Protein AF-A0A2D0HBP4-F1 (afdb_monomer_lite)

Radius of gyration: 23.55 Å; chains: 1; bounding box: 49×48×47 Å

Structure (mmCIF, N/CA/C/O backbone):
data_AF-A0A2D0HBP4-F1
#
_entry.id   AF-A0A2D0HBP4-F1
#
loop_
_atom_site.group_PDB
_atom_site.id
_atom_site.type_symbol
_atom_site.label_atom_id
_atom_site.label_alt_id
_atom_site.label_comp_id
_atom_site.label_asym_id
_atom_site.label_entity_id
_atom_site.label_seq_id
_atom_site.pdbx_PDB_ins_code
_atom_site.Cartn_x
_atom_site.Cartn_y
_atom_site.Cartn_z
_atom_site.occupancy
_atom_site.B_iso_or_equiv
_atom_site.auth_seq_id
_atom_site.auth_comp_id
_atom_site.auth_asym_id
_atom_site.auth_atom_id
_atom_site.pdbx_PDB_model_num
ATOM 1 N N . MET A 1 1 ? -8.226 24.060 -4.330 1.00 56.97 1 MET A N 1
ATOM 2 C CA . MET A 1 1 ? -8.291 22.911 -3.400 1.00 56.97 1 MET A CA 1
ATOM 3 C C . MET A 1 1 ? -9.753 22.641 -3.117 1.00 56.97 1 MET A C 1
ATOM 5 O O . MET A 1 1 ? -10.477 23.594 -2.860 1.00 56.97 1 MET A O 1
ATOM 9 N N . GLN A 1 2 ? -10.191 21.392 -3.240 1.00 74.88 2 GLN A N 1
ATOM 10 C CA . GLN A 1 2 ? -11.568 20.987 -2.957 1.00 74.88 2 GLN A CA 1
ATOM 11 C C . GLN A 1 2 ? -11.560 20.257 -1.611 1.00 74.88 2 GLN A C 1
ATOM 13 O O . GLN A 1 2 ? -10.737 19.365 -1.419 1.00 74.88 2 GLN A O 1
ATOM 18 N N . SER A 1 3 ? -12.401 20.670 -0.662 1.00 72.56 3 SER A N 1
ATOM 19 C CA . SER A 1 3 ? -12.502 20.019 0.645 1.00 72.56 3 SER A CA 1
ATOM 20 C C . SER A 1 3 ? -13.580 18.940 0.608 1.00 72.56 3 SER A C 1
ATOM 22 O O . SER A 1 3 ? -14.696 19.170 0.147 1.00 72.56 3 SER A O 1
ATOM 24 N N . PHE A 1 4 ? -13.241 17.753 1.103 1.00 74.50 4 PHE A N 1
ATOM 25 C CA . PHE A 1 4 ? -14.166 16.636 1.247 1.00 74.50 4 PHE A CA 1
ATOM 26 C C . PHE A 1 4 ? -14.117 16.173 2.704 1.00 74.50 4 PHE A C 1
ATOM 28 O O . PHE A 1 4 ? -13.047 15.834 3.207 1.00 74.50 4 PHE A O 1
ATOM 35 N N . ASN A 1 5 ? -15.249 16.237 3.409 1.00 79.25 5 ASN A N 1
ATOM 36 C CA . ASN A 1 5 ? -15.350 15.788 4.796 1.00 79.25 5 ASN A CA 1
ATOM 37 C C . ASN A 1 5 ? -15.906 14.362 4.801 1.00 79.25 5 ASN A C 1
ATOM 39 O O . ASN A 1 5 ? -16.987 14.125 4.265 1.00 79.25 5 ASN A O 1
ATOM 43 N N . ILE A 1 6 ? -15.152 13.426 5.374 1.00 78.94 6 ILE A N 1
ATOM 44 C CA . ILE A 1 6 ? -15.568 12.031 5.507 1.00 78.94 6 ILE A CA 1
ATOM 45 C C . ILE A 1 6 ? -15.674 11.656 6.973 1.00 78.94 6 ILE A C 1
ATOM 47 O O . ILE A 1 6 ? -14.773 11.923 7.767 1.00 78.94 6 ILE A O 1
ATOM 51 N N . THR A 1 7 ? -16.762 10.981 7.320 1.00 85.06 7 THR A N 1
ATOM 52 C CA . THR A 1 7 ? -16.866 10.265 8.588 1.00 85.06 7 THR A CA 1
ATOM 53 C C . THR A 1 7 ? -16.287 8.871 8.387 1.00 85.06 7 THR A C 1
ATOM 55 O O . THR A 1 7 ? -16.776 8.103 7.559 1.00 85.06 7 THR A O 1
ATOM 58 N N . LEU A 1 8 ? -15.217 8.556 9.115 1.00 83.38 8 LEU A N 1
ATOM 59 C CA . LEU A 1 8 ? -14.601 7.234 9.078 1.00 83.38 8 LEU A CA 1
ATOM 60 C C . LEU A 1 8 ? -15.297 6.306 10.085 1.00 83.38 8 LEU A C 1
ATOM 62 O O . LEU A 1 8 ? -15.570 6.741 11.202 1.00 83.38 8 LEU A O 1
ATOM 66 N N . PRO A 1 9 ? -15.542 5.031 9.737 1.00 90.75 9 PRO A N 1
ATOM 67 C CA . PRO A 1 9 ? -15.949 4.022 10.708 1.00 90.75 9 PRO A CA 1
ATOM 68 C C . PRO A 1 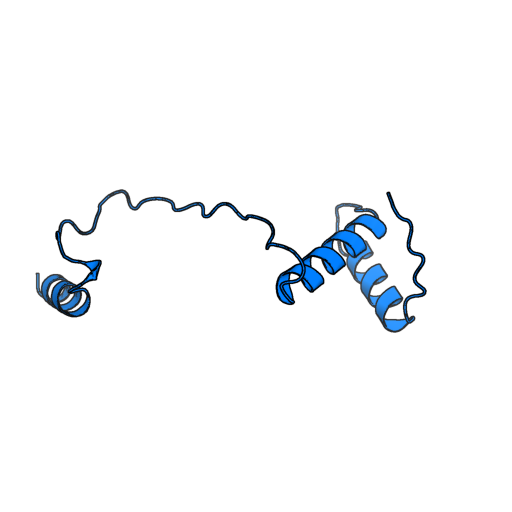9 ? -14.927 3.892 11.843 1.00 90.75 9 PRO A C 1
ATOM 70 O O . PRO A 1 9 ? -13.718 3.920 11.592 1.00 90.75 9 PRO A O 1
ATOM 73 N N . ASP A 1 10 ? -15.404 3.649 13.065 1.00 87.25 10 ASP A N 1
ATOM 74 C CA . ASP A 1 10 ? -14.562 3.591 14.271 1.00 87.25 10 ASP A CA 1
ATOM 75 C C . ASP A 1 10 ? -13.400 2.600 14.146 1.00 87.25 10 ASP A C 1
ATOM 77 O O . ASP A 1 10 ? -12.285 2.879 14.580 1.00 87.25 10 ASP A O 1
ATOM 81 N N . ALA A 1 11 ? -13.623 1.455 13.494 1.00 88.88 11 ALA A N 1
ATOM 82 C CA . ALA A 1 11 ? -12.578 0.460 13.259 1.00 88.88 11 ALA A CA 1
ATOM 83 C C . ALA A 1 11 ? -11.399 1.028 12.446 1.00 88.88 11 ALA A C 1
ATOM 85 O O . ALA A 1 11 ? -10.238 0.793 12.781 1.00 88.88 11 ALA A O 1
ATOM 86 N N . ILE A 1 12 ? -11.696 1.813 11.405 1.00 87.00 12 ILE A N 1
ATOM 87 C CA . ILE A 1 12 ? -10.686 2.432 10.539 1.00 87.00 12 ILE A CA 1
ATOM 88 C C . ILE A 1 12 ? -10.007 3.588 11.275 1.00 87.00 12 ILE A C 1
ATOM 90 O O . ILE A 1 12 ? -8.783 3.707 11.225 1.00 87.00 12 ILE A O 1
ATOM 94 N N . ALA A 1 13 ? -10.774 4.400 12.008 1.00 86.50 13 ALA A N 1
ATOM 95 C CA . ALA A 1 13 ? -10.233 5.495 12.810 1.00 86.50 13 ALA A CA 1
ATOM 96 C C . ALA A 1 13 ? -9.259 4.987 13.888 1.00 86.50 13 ALA A C 1
ATOM 98 O O . ALA A 1 13 ? -8.170 5.536 14.057 1.00 86.50 13 ALA A O 1
ATOM 99 N N . ASN A 1 14 ? -9.607 3.898 14.574 1.00 88.75 14 ASN A N 1
ATOM 100 C CA . ASN A 1 14 ? -8.754 3.283 15.589 1.00 88.75 14 ASN A CA 1
ATOM 101 C C . ASN A 1 14 ? -7.463 2.713 14.990 1.00 88.75 14 ASN A C 1
ATOM 103 O O . ASN A 1 14 ? -6.386 2.951 15.537 1.00 88.75 14 ASN A O 1
ATOM 107 N N . ALA A 1 15 ? -7.551 2.019 13.852 1.00 88.50 15 ALA A N 1
ATOM 108 C CA . ALA A 1 15 ? -6.376 1.499 13.155 1.00 88.50 15 ALA A CA 1
ATOM 109 C C . ALA A 1 15 ? -5.451 2.626 12.659 1.00 88.50 15 ALA A C 1
ATOM 111 O O . ALA A 1 15 ? -4.235 2.547 12.833 1.00 88.50 15 ALA A O 1
ATOM 112 N N . LEU A 1 16 ? -6.019 3.706 12.111 1.00 86.56 16 LEU A N 1
ATOM 113 C CA . LEU A 1 16 ? -5.258 4.881 11.680 1.00 86.56 16 LEU A CA 1
ATOM 114 C C . LEU A 1 16 ? -4.555 5.558 12.865 1.00 86.56 16 LEU A C 1
ATOM 116 O O . LEU A 1 16 ? -3.379 5.899 12.774 1.00 86.56 16 LEU A O 1
ATOM 120 N N . ASN A 1 17 ? -5.246 5.703 13.997 1.00 86.56 17 ASN A N 1
ATOM 121 C CA . ASN A 1 17 ? -4.664 6.264 15.215 1.00 86.56 17 ASN A CA 1
ATOM 122 C C . ASN A 1 17 ? -3.530 5.394 15.773 1.00 86.56 17 ASN A C 1
ATOM 124 O O . ASN A 1 17 ? -2.527 5.933 16.237 1.00 86.56 17 ASN A O 1
ATOM 128 N N . ALA A 1 18 ? -3.668 4.066 15.728 1.00 88.38 18 ALA A N 1
ATOM 129 C CA . ALA A 1 18 ? -2.595 3.151 16.113 1.00 88.38 18 ALA A CA 1
ATOM 130 C C . ALA A 1 18 ? -1.375 3.306 15.190 1.00 88.38 18 ALA A C 1
ATOM 132 O O . ALA A 1 18 ? -0.260 3.463 15.676 1.00 88.38 18 ALA A O 1
ATOM 133 N N . TYR A 1 19 ? -1.601 3.370 13.876 1.00 85.94 19 TYR A N 1
ATOM 134 C CA . TYR A 1 19 ? -0.548 3.574 12.880 1.00 85.94 19 TYR A CA 1
ATOM 135 C C . TYR A 1 19 ? 0.197 4.908 13.048 1.00 85.94 19 TYR A C 1
ATOM 137 O O . TYR A 1 19 ? 1.417 4.958 12.916 1.00 85.94 19 TYR A O 1
ATOM 145 N N . ILE A 1 20 ? -0.517 5.993 13.366 1.00 85.81 20 ILE A N 1
ATOM 146 C CA . ILE A 1 20 ? 0.101 7.303 13.624 1.00 85.81 20 ILE A CA 1
ATOM 147 C C . ILE A 1 20 ? 0.969 7.260 14.887 1.00 85.81 20 ILE A C 1
ATOM 149 O O . ILE A 1 20 ? 2.057 7.826 14.888 1.00 85.81 20 ILE A O 1
ATOM 153 N N . LYS A 1 21 ? 0.503 6.590 15.950 1.00 85.12 21 LYS A N 1
ATOM 154 C CA . LYS A 1 21 ? 1.234 6.478 17.224 1.00 85.12 21 LYS A CA 1
ATOM 155 C C . LYS A 1 21 ? 2.503 5.632 17.129 1.00 85.12 21 LYS A C 1
ATOM 157 O O . LYS A 1 21 ? 3.426 5.872 17.894 1.00 85.12 21 LYS A O 1
ATOM 162 N N . ASP A 1 22 ? 2.530 4.657 16.226 1.00 86.31 22 ASP A N 1
ATOM 163 C CA . ASP A 1 22 ? 3.668 3.751 16.031 1.00 86.31 22 ASP A CA 1
ATOM 164 C C . ASP A 1 22 ? 4.838 4.415 15.274 1.00 86.31 22 ASP A C 1
ATOM 166 O O . ASP A 1 22 ? 5.969 3.936 15.300 1.00 86.31 22 ASP A O 1
ATOM 170 N N . ARG A 1 23 ? 4.598 5.552 14.606 1.00 78.75 23 ARG A N 1
ATOM 171 C CA . ARG A 1 23 ? 5.644 6.288 13.885 1.00 78.75 23 ARG A CA 1
ATOM 172 C C . ARG A 1 23 ? 6.380 7.269 14.796 1.00 78.75 23 ARG A C 1
ATOM 174 O O . ARG A 1 23 ? 5.776 8.156 15.386 1.00 78.75 23 ARG A O 1
ATOM 181 N N . GLU A 1 24 ? 7.711 7.200 14.787 1.00 66.88 24 GLU A N 1
ATOM 182 C CA . GLU A 1 24 ? 8.580 8.192 15.446 1.00 66.88 24 GLU A CA 1
ATOM 183 C C . GLU A 1 24 ? 8.445 9.601 14.840 1.00 66.88 24 GLU A C 1
ATOM 185 O O . GLU A 1 24 ? 8.651 10.605 15.520 1.00 66.88 24 GLU A O 1
ATOM 190 N N . VAL A 1 25 ? 8.078 9.693 13.556 1.00 73.00 25 VAL A N 1
ATOM 191 C CA . VAL A 1 25 ? 7.888 10.964 12.847 1.00 73.00 25 VAL A CA 1
ATOM 192 C C . VAL A 1 25 ? 6.404 11.308 12.790 1.00 73.00 25 VAL A C 1
ATOM 194 O O . VAL A 1 25 ? 5.620 10.629 12.124 1.00 73.00 25 VAL A O 1
ATOM 197 N N . SER A 1 26 ? 6.037 12.410 13.446 1.00 73.62 26 SER A N 1
ATOM 198 C CA . SER A 1 26 ? 4.678 12.950 13.423 1.00 73.62 26 SER A CA 1
ATOM 199 C C . SER A 1 26 ? 4.339 13.481 12.030 1.00 73.62 26 SER A C 1
ATOM 201 O O . SER A 1 26 ? 4.784 14.556 11.625 1.00 73.62 26 SER A O 1
ATOM 203 N N . ILE A 1 27 ? 3.563 12.703 11.277 1.00 77.31 27 ILE A N 1
ATOM 204 C CA . ILE A 1 27 ? 2.982 13.118 10.000 1.00 77.31 27 ILE A CA 1
ATOM 205 C C . ILE A 1 27 ? 1.496 13.415 10.241 1.00 77.31 27 ILE A C 1
ATOM 207 O O . ILE A 1 27 ? 0.816 12.601 10.871 1.00 77.31 27 ILE A O 1
ATOM 211 N N . PRO A 1 28 ? 0.957 14.542 9.739 1.00 81.38 28 PRO A N 1
ATOM 212 C CA . PRO A 1 28 ? -0.458 14.858 9.887 1.00 81.38 28 PRO A CA 1
ATOM 213 C C . PRO A 1 28 ? -1.359 13.763 9.302 1.00 81.38 28 PRO A C 1
ATOM 215 O O . PRO A 1 28 ? -1.127 13.287 8.190 1.00 81.38 28 PRO A O 1
ATOM 218 N N . ALA A 1 29 ? -2.438 13.420 10.010 1.00 80.12 29 ALA A N 1
ATOM 219 C CA . ALA A 1 29 ? -3.392 12.391 9.584 1.00 80.12 29 ALA A CA 1
ATOM 220 C C . ALA A 1 29 ? -3.969 12.650 8.178 1.00 80.12 29 ALA A C 1
ATOM 222 O O . ALA A 1 29 ? -4.150 11.711 7.406 1.00 80.12 29 ALA A O 1
ATOM 223 N N . ASN A 1 30 ? -4.182 13.922 7.819 1.00 82.75 30 ASN A N 1
ATOM 224 C CA . ASN A 1 30 ? -4.655 14.308 6.487 1.00 82.75 30 ASN A CA 1
ATOM 225 C C . ASN A 1 30 ? -3.687 13.876 5.382 1.00 82.75 30 ASN A C 1
ATOM 227 O O . ASN A 1 30 ? -4.125 13.329 4.380 1.00 82.75 30 ASN A O 1
ATOM 231 N N . VAL A 1 31 ? -2.378 14.046 5.587 1.00 84.19 31 VAL A N 1
ATOM 232 C CA . VAL A 1 31 ? -1.359 13.659 4.597 1.00 84.19 31 VAL A CA 1
ATOM 233 C C . VAL A 1 31 ? -1.344 12.141 4.411 1.00 84.19 31 VAL A C 1
ATOM 235 O O . VAL A 1 31 ? -1.203 11.648 3.297 1.00 84.19 31 VAL A O 1
ATOM 238 N N . ILE A 1 32 ? -1.534 11.380 5.492 1.00 86.12 32 ILE A N 1
ATOM 239 C CA . ILE A 1 32 ? -1.615 9.914 5.428 1.00 86.12 32 ILE A CA 1
ATOM 240 C C . ILE A 1 32 ? -2.861 9.480 4.647 1.00 86.12 32 ILE A C 1
ATOM 242 O O . ILE A 1 32 ? -2.769 8.595 3.799 1.00 86.12 32 ILE A O 1
ATOM 246 N N . ALA A 1 33 ? -4.006 10.115 4.905 1.00 85.81 33 ALA A N 1
ATOM 247 C CA . ALA A 1 33 ? -5.247 9.837 4.191 1.00 85.81 33 ALA A CA 1
ATOM 248 C C . ALA A 1 33 ? -5.149 10.200 2.699 1.00 85.81 33 ALA A C 1
ATOM 250 O O . ALA A 1 33 ? -5.599 9.426 1.857 1.00 85.81 33 ALA A O 1
ATOM 251 N N . GLU A 1 34 ? -4.521 11.331 2.369 1.00 86.56 34 GLU A N 1
ATOM 252 C CA . GLU A 1 34 ? -4.252 11.746 0.988 1.00 86.56 34 GLU A CA 1
ATOM 253 C C . GLU A 1 34 ? -3.377 10.721 0.257 1.00 86.56 34 GLU A C 1
ATOM 255 O O . GLU A 1 34 ? -3.751 10.268 -0.823 1.00 86.56 34 GLU A O 1
ATOM 260 N N . ILE A 1 35 ? -2.268 10.284 0.866 1.00 87.75 35 ILE A N 1
ATOM 261 C CA . ILE A 1 35 ? -1.382 9.262 0.282 1.00 87.75 35 ILE A CA 1
ATOM 262 C C . ILE A 1 35 ? -2.131 7.941 0.080 1.00 87.75 35 ILE A C 1
ATOM 264 O O . ILE A 1 35 ? -2.044 7.341 -0.989 1.00 87.75 35 ILE A O 1
ATOM 268 N N . ALA A 1 36 ? -2.890 7.494 1.083 1.00 87.62 36 ALA A N 1
ATOM 269 C CA . ALA A 1 36 ? -3.652 6.252 0.987 1.00 87.62 36 ALA A CA 1
ATOM 270 C C . ALA A 1 36 ? -4.706 6.307 -0.132 1.00 87.62 36 ALA A C 1
ATOM 272 O O . ALA A 1 36 ? -4.917 5.319 -0.839 1.00 87.62 36 ALA A O 1
ATOM 273 N N . LEU A 1 37 ? -5.354 7.462 -0.316 1.00 89.19 37 LEU A N 1
ATOM 274 C CA . LEU A 1 37 ? -6.330 7.665 -1.381 1.00 89.19 37 LEU A CA 1
ATOM 275 C C . LEU A 1 37 ? -5.664 7.724 -2.761 1.00 89.19 37 LEU A C 1
ATOM 277 O O . LEU A 1 37 ? -6.178 7.123 -3.706 1.00 89.19 37 LEU A O 1
ATOM 281 N N . GLU A 1 38 ? -4.518 8.399 -2.879 1.00 89.31 38 GLU A N 1
ATOM 282 C CA . GLU A 1 38 ? -3.714 8.396 -4.104 1.00 89.31 38 GLU A CA 1
ATOM 283 C C . GLU A 1 38 ? -3.315 6.973 -4.503 1.00 89.31 38 GLU A C 1
ATOM 285 O O . GLU A 1 38 ? -3.533 6.583 -5.652 1.00 89.31 38 GLU A O 1
ATOM 290 N N . ASP A 1 39 ? -2.793 6.181 -3.565 1.00 88.31 39 ASP A N 1
ATOM 291 C CA . ASP A 1 39 ? -2.380 4.798 -3.817 1.00 88.31 39 ASP A CA 1
ATOM 292 C C . ASP A 1 39 ? -3.571 3.925 -4.235 1.00 88.31 39 ASP A C 1
ATOM 294 O O . ASP A 1 39 ? -3.476 3.168 -5.207 1.00 8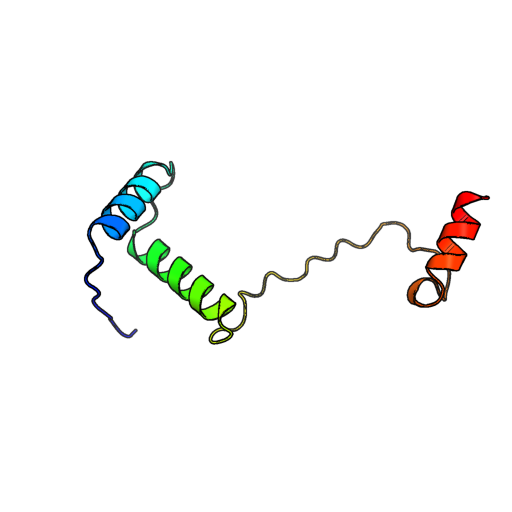8.31 39 ASP A O 1
ATOM 298 N N . PHE A 1 40 ? -4.719 4.068 -3.564 1.00 89.62 40 PHE A N 1
ATOM 299 C CA . PHE A 1 40 ? -5.946 3.357 -3.927 1.00 89.62 40 PHE A CA 1
ATOM 300 C C . PHE A 1 40 ? -6.405 3.690 -5.355 1.00 89.62 40 PHE A C 1
ATOM 302 O O . PHE A 1 40 ? -6.734 2.794 -6.139 1.00 89.62 40 PHE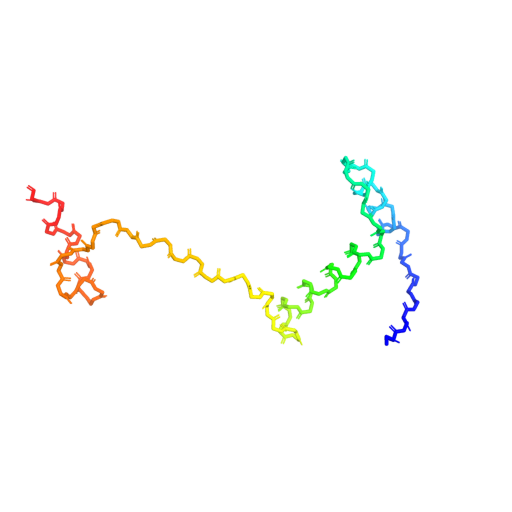 A O 1
ATOM 309 N N . LEU A 1 41 ? -6.409 4.974 -5.721 1.00 91.44 41 LEU A N 1
ATOM 310 C CA . LEU A 1 41 ? -6.811 5.424 -7.054 1.00 91.44 41 LEU A CA 1
ATOM 311 C C . LEU A 1 41 ? -5.791 5.027 -8.131 1.00 91.44 41 LEU A C 1
ATOM 313 O O . LEU A 1 41 ? -6.197 4.677 -9.242 1.00 91.44 41 LEU A O 1
ATOM 317 N N . CYS A 1 42 ? -4.495 5.009 -7.807 1.00 89.50 42 CYS A N 1
ATOM 318 C CA . CYS A 1 42 ? -3.442 4.500 -8.689 1.00 89.50 42 CYS A CA 1
ATOM 319 C C . CYS A 1 42 ? -3.631 3.007 -8.980 1.00 89.50 42 CYS A C 1
ATOM 321 O O . CYS A 1 42 ? -3.619 2.601 -10.141 1.00 89.50 42 CYS A O 1
ATOM 323 N N . GLN A 1 43 ? -3.867 2.186 -7.950 1.00 87.62 43 GLN A N 1
ATOM 324 C CA . GLN A 1 43 ? -4.101 0.741 -8.108 1.00 87.62 43 GLN A CA 1
ATOM 325 C C . GLN A 1 43 ? -5.320 0.432 -8.983 1.00 87.62 43 GLN A C 1
ATOM 327 O O . GLN A 1 43 ? -5.347 -0.570 -9.695 1.00 87.62 43 GLN A O 1
ATOM 332 N N . ARG A 1 44 ? -6.336 1.297 -8.941 1.00 89.56 44 ARG A N 1
ATOM 333 C CA . ARG A 1 44 ? -7.547 1.175 -9.760 1.00 89.56 44 ARG A CA 1
ATOM 334 C C . ARG A 1 44 ? -7.400 1.754 -11.171 1.00 89.56 44 ARG A C 1
ATOM 336 O O . ARG A 1 44 ? -8.312 1.583 -11.973 1.00 89.56 44 ARG A O 1
ATOM 343 N N . GLY A 1 45 ? -6.284 2.417 -11.474 1.00 88.88 45 GLY A N 1
ATOM 344 C CA . GLY A 1 45 ? -6.018 3.038 -12.774 1.00 88.88 45 GLY A CA 1
ATOM 345 C C . GLY A 1 45 ? -6.688 4.400 -12.985 1.00 88.88 45 GLY A C 1
ATOM 346 O O . GLY A 1 45 ? -6.667 4.912 -14.100 1.00 88.88 45 GLY A O 1
ATOM 347 N N . TYR A 1 46 ? -7.270 5.000 -11.939 1.00 90.31 46 TYR A N 1
ATOM 348 C CA . TYR A 1 46 ? -7.868 6.342 -12.001 1.00 90.31 46 TYR A CA 1
ATOM 349 C C . TYR A 1 46 ? -6.832 7.461 -11.861 1.00 90.31 46 TYR A C 1
ATOM 351 O O . TYR A 1 46 ? -7.080 8.584 -12.295 1.00 90.31 46 TYR A O 1
ATOM 359 N N . LEU A 1 47 ? -5.675 7.158 -11.270 1.00 87.19 47 LEU A N 1
ATOM 360 C CA . LEU A 1 47 ? -4.516 8.041 -11.252 1.00 87.19 47 LEU A CA 1
ATOM 361 C C . LEU A 1 47 ? -3.334 7.366 -11.952 1.00 87.19 47 LEU A C 1
ATOM 363 O O . LEU A 1 47 ? -3.165 6.149 -11.832 1.00 87.19 47 LEU A O 1
ATOM 367 N N . PRO A 1 48 ? -2.497 8.131 -12.677 1.00 81.31 48 PRO A N 1
ATOM 368 C CA . PRO A 1 48 ? -1.232 7.603 -13.153 1.00 81.31 48 PRO A CA 1
ATOM 369 C C . PRO A 1 48 ? -0.398 7.184 -11.934 1.00 81.31 48 PRO A C 1
ATOM 371 O O . PRO A 1 48 ? -0.334 7.950 -10.968 1.00 81.31 48 PRO A O 1
ATOM 374 N N . PRO A 1 49 ? 0.255 6.008 -11.959 1.0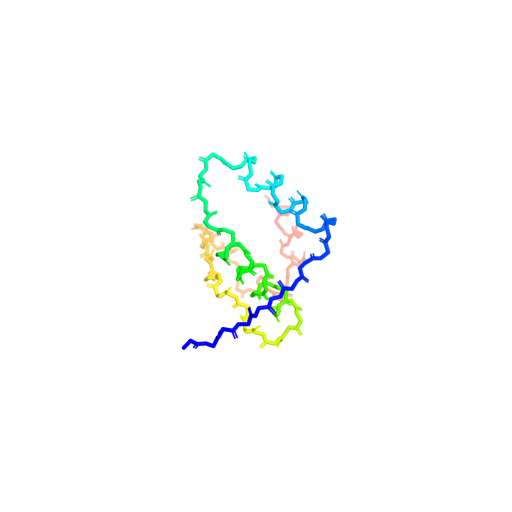0 75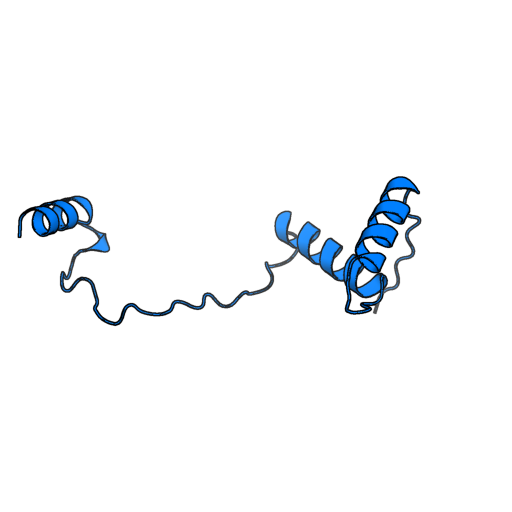.44 49 PRO A N 1
ATOM 375 C CA . PRO A 1 49 ? 1.103 5.588 -10.855 1.00 75.44 49 PRO A CA 1
ATOM 376 C C . PRO A 1 49 ? 2.126 6.686 -10.577 1.00 75.44 49 PRO A C 1
ATOM 378 O O . PRO A 1 49 ? 2.700 7.250 -11.520 1.00 75.44 49 PRO A O 1
ATOM 381 N N . ARG A 1 50 ? 2.351 6.996 -9.290 1.00 70.25 50 ARG A N 1
ATOM 382 C CA . ARG A 1 50 ? 3.454 7.874 -8.879 1.00 70.25 50 ARG A CA 1
ATOM 383 C C . ARG A 1 50 ? 4.688 7.389 -9.624 1.00 70.25 50 ARG A C 1
ATOM 385 O O . ARG A 1 50 ? 5.093 6.245 -9.437 1.00 70.25 50 ARG A O 1
ATOM 392 N N . LYS A 1 51 ? 5.223 8.226 -10.522 1.00 63.66 51 LYS A N 1
ATOM 393 C CA . LYS A 1 51 ? 6.406 7.912 -11.328 1.00 63.66 51 LYS A CA 1
ATOM 394 C C . LYS A 1 51 ? 7.576 7.693 -10.374 1.00 63.66 51 LYS A C 1
ATOM 396 O O . LYS A 1 51 ? 8.353 8.605 -10.112 1.00 63.66 51 LYS A O 1
ATOM 401 N N . GLN A 1 52 ? 7.705 6.484 -9.849 1.00 63.72 52 GLN A N 1
ATOM 402 C CA . GLN A 1 52 ? 8.974 5.978 -9.381 1.00 63.72 52 GLN A CA 1
ATOM 403 C C . GLN A 1 52 ? 9.783 5.872 -10.663 1.00 63.72 52 GLN A C 1
ATOM 405 O O . GLN A 1 52 ? 9.507 5.020 -11.507 1.00 63.72 52 GLN A O 1
ATOM 410 N N . GLY A 1 53 ? 10.659 6.853 -10.894 1.00 62.81 53 GLY A N 1
ATOM 411 C CA . GLY A 1 53 ? 11.582 6.797 -12.016 1.00 62.81 53 GLY A CA 1
ATOM 412 C C . GLY A 1 53 ? 12.189 5.402 -12.028 1.00 62.81 53 GLY A C 1
ATOM 413 O O . GLY A 1 53 ? 12.635 4.920 -10.988 1.00 62.81 53 GLY A O 1
ATOM 414 N N . LEU A 1 54 ? 12.109 4.712 -13.163 1.00 68.81 54 LEU A N 1
ATOM 415 C CA . LEU A 1 54 ? 12.724 3.404 -13.292 1.00 68.81 54 LEU A CA 1
ATOM 416 C C . LEU A 1 54 ? 14.239 3.633 -13.223 1.00 68.81 54 LEU A C 1
ATOM 418 O O . LEU A 1 54 ? 14.875 3.957 -14.226 1.00 68.81 54 LEU A O 1
ATOM 422 N N . PHE A 1 55 ? 14.805 3.550 -12.019 1.00 71.56 55 PHE A N 1
ATOM 423 C CA . PHE A 1 55 ? 16.239 3.665 -11.799 1.00 71.56 55 PHE A CA 1
ATOM 424 C C . PHE A 1 55 ? 16.873 2.338 -12.193 1.00 71.56 55 PHE A C 1
ATOM 426 O O . PHE A 1 55 ? 17.109 1.454 -11.373 1.00 71.56 55 PHE A O 1
ATOM 433 N N . LEU A 1 56 ? 17.099 2.183 -13.493 1.00 76.88 56 LEU A N 1
ATOM 434 C CA . LEU A 1 56 ? 17.907 1.095 -14.010 1.00 76.88 56 LEU A CA 1
ATOM 435 C C . LEU A 1 56 ? 19.367 1.419 -13.704 1.00 76.88 56 LEU A C 1
ATOM 437 O O . LEU A 1 56 ? 19.958 2.277 -14.353 1.00 76.88 56 LEU A O 1
ATOM 441 N N . THR A 1 57 ? 19.949 0.734 -12.722 1.00 80.50 57 THR A N 1
ATOM 442 C CA . THR A 1 57 ? 21.402 0.727 -12.533 1.00 80.50 57 THR A CA 1
ATOM 443 C C . THR A 1 57 ? 21.992 -0.212 -13.585 1.00 80.50 57 THR A C 1
ATOM 445 O O . THR A 1 57 ? 21.800 -1.427 -13.477 1.00 80.50 57 THR A O 1
ATOM 448 N N . PRO A 1 58 ? 22.662 0.295 -14.636 1.00 75.12 58 PRO A N 1
ATOM 449 C CA . PRO A 1 58 ? 23.226 -0.576 -15.653 1.00 75.12 58 PRO A CA 1
ATOM 450 C C . PRO A 1 58 ? 24.302 -1.467 -15.029 1.00 75.12 58 PRO A C 1
ATOM 452 O O . PRO A 1 58 ? 25.128 -1.010 -14.237 1.00 75.12 58 PRO A O 1
ATOM 455 N N . ALA A 1 59 ? 24.308 -2.747 -15.401 1.00 78.62 59 ALA A N 1
ATOM 456 C CA . ALA A 1 59 ? 25.384 -3.642 -15.004 1.00 78.62 59 ALA A CA 1
ATOM 457 C C . ALA A 1 59 ? 26.722 -3.124 -15.574 1.00 78.62 59 ALA A C 1
ATOM 459 O O . ALA A 1 59 ? 26.770 -2.736 -16.745 1.00 78.62 59 ALA A O 1
ATOM 460 N N . PRO A 1 60 ? 27.828 -3.169 -14.806 1.00 77.50 60 PRO A N 1
ATOM 461 C CA . PRO A 1 60 ? 29.134 -2.674 -15.259 1.00 77.50 60 PRO A CA 1
ATOM 462 C C . PRO A 1 60 ? 29.677 -3.442 -16.475 1.00 77.50 60 PRO A C 1
ATOM 464 O O . PRO A 1 60 ? 30.560 -2.965 -17.186 1.00 77.50 60 PRO A O 1
ATOM 467 N N . LYS A 1 61 ? 29.147 -4.640 -16.734 1.00 80.56 61 LYS A N 1
ATOM 468 C CA . LYS A 1 61 ? 29.480 -5.481 -17.878 1.00 80.56 61 LYS A CA 1
ATOM 469 C C . LYS A 1 61 ? 28.182 -5.960 -18.520 1.00 80.56 61 LYS A C 1
ATOM 471 O O . LYS A 1 61 ? 27.408 -6.678 -17.896 1.00 80.56 61 LYS A O 1
ATOM 476 N N . GLY A 1 62 ? 27.956 -5.565 -19.771 1.00 72.88 62 GLY A N 1
ATOM 477 C CA . GLY A 1 62 ? 26.863 -6.108 -20.574 1.00 72.88 62 GLY A CA 1
ATOM 478 C C . GLY A 1 62 ? 27.082 -7.588 -20.898 1.00 72.88 62 GLY A C 1
ATOM 479 O O . GLY A 1 62 ? 28.183 -8.118 -20.741 1.00 72.88 62 GLY A O 1
ATOM 480 N N . SER A 1 63 ? 26.051 -8.249 -21.420 1.00 74.31 63 SER A N 1
ATOM 481 C CA . SER A 1 63 ? 26.092 -9.677 -21.765 1.00 74.31 63 SER A CA 1
ATOM 482 C C . SER A 1 63 ? 27.131 -10.044 -22.834 1.00 74.31 63 SER A C 1
ATOM 484 O O . SER A 1 63 ? 27.404 -11.219 -23.012 1.00 74.31 63 SER A O 1
ATOM 486 N N . ARG A 1 64 ? 27.743 -9.067 -23.526 1.00 76.56 64 ARG A N 1
ATOM 487 C CA . ARG A 1 64 ? 28.732 -9.225 -24.618 1.00 76.56 64 ARG A CA 1
ATOM 488 C C . ARG A 1 64 ? 28.238 -9.992 -25.855 1.00 76.56 64 ARG A C 1
ATOM 490 O O . ARG A 1 64 ? 28.923 -9.957 -26.872 1.00 76.56 64 ARG A O 1
ATOM 497 N N . PHE A 1 65 ? 27.048 -10.589 -25.824 1.00 75.94 65 PHE A N 1
ATOM 498 C CA . PHE A 1 65 ? 26.413 -11.198 -26.990 1.00 75.94 65 PHE A CA 1
ATOM 499 C C . PHE A 1 65 ? 25.402 -10.234 -27.621 1.00 75.94 65 PHE A C 1
ATOM 501 O O . PHE A 1 65 ? 24.607 -9.588 -26.941 1.00 75.94 65 PHE A O 1
ATOM 508 N N . LYS A 1 66 ? 25.426 -10.134 -28.955 1.00 77.50 66 LYS A N 1
ATOM 509 C CA . LYS A 1 66 ? 24.542 -9.234 -29.721 1.00 77.50 66 LYS A CA 1
ATOM 510 C C . LYS A 1 66 ? 23.066 -9.644 -29.686 1.00 77.50 66 LYS A C 1
ATOM 512 O O . LYS A 1 66 ? 22.209 -8.814 -29.957 1.00 77.50 66 LYS A O 1
ATOM 517 N N . TYR A 1 67 ? 22.776 -10.903 -29.356 1.00 81.56 67 TYR A N 1
ATOM 518 C CA . TYR A 1 67 ? 21.437 -11.491 -29.455 1.00 81.56 67 TYR A CA 1
ATOM 519 C C . TYR A 1 67 ? 20.953 -12.095 -28.134 1.00 81.56 67 TYR A C 1
ATOM 521 O O . TYR A 1 67 ? 20.103 -12.979 -28.143 1.00 81.56 67 TYR A O 1
ATOM 529 N N . THR A 1 68 ? 21.477 -11.620 -26.999 1.00 79.12 68 THR A N 1
ATOM 530 C CA . THR A 1 68 ? 21.114 -12.130 -25.665 1.00 79.12 68 THR A CA 1
ATOM 531 C C . THR A 1 68 ? 19.629 -12.055 -25.372 1.00 79.12 68 THR A C 1
ATOM 533 O O . THR A 1 68 ? 19.087 -12.974 -24.775 1.00 79.12 68 THR A O 1
ATOM 536 N N . SER A 1 69 ? 18.950 -11.002 -25.826 1.00 78.88 69 SER A N 1
ATOM 537 C CA . SER A 1 69 ? 17.506 -10.860 -25.626 1.00 78.88 69 SER A CA 1
ATOM 538 C C . SER A 1 69 ? 16.690 -11.904 -26.395 1.00 78.88 69 SER A C 1
ATOM 540 O O . SER A 1 69 ? 15.645 -12.328 -25.916 1.00 78.88 69 SER A O 1
ATOM 542 N N . VAL A 1 70 ? 17.166 -12.339 -27.565 1.00 84.38 70 VAL A N 1
ATOM 543 C CA . VAL A 1 70 ? 16.447 -13.276 -28.444 1.00 84.38 70 VAL A CA 1
ATOM 544 C C . VAL A 1 70 ? 16.803 -14.726 -28.118 1.00 84.38 70 VAL A C 1
ATOM 546 O O . VAL A 1 70 ? 15.923 -15.573 -28.050 1.00 84.38 70 VAL A O 1
ATOM 549 N N . ASN A 1 71 ? 18.081 -15.006 -27.856 1.00 85.25 71 ASN A N 1
ATOM 550 C CA . ASN A 1 71 ? 18.619 -16.357 -27.678 1.00 85.25 71 ASN A CA 1
ATOM 551 C C . ASN A 1 71 ? 19.027 -16.637 -26.222 1.00 85.25 71 ASN A C 1
ATOM 553 O O . ASN A 1 71 ? 20.057 -17.269 -25.981 1.00 85.25 71 ASN A O 1
ATOM 557 N N . HIS A 1 72 ? 18.259 -16.127 -25.256 1.00 81.75 72 HIS A N 1
ATOM 558 C CA . HIS A 1 72 ? 18.596 -16.181 -23.831 1.00 81.75 72 HIS A CA 1
ATOM 559 C C . HIS A 1 72 ? 18.867 -17.611 -23.341 1.00 81.75 72 HIS A C 1
ATOM 561 O O . HIS A 1 72 ? 19.904 -17.838 -22.724 1.00 81.75 72 HIS A O 1
ATOM 567 N N . ASP A 1 73 ? 18.025 -18.583 -23.702 1.00 84.75 73 ASP A N 1
ATOM 568 C CA . ASP A 1 73 ? 18.202 -19.987 -23.299 1.00 84.75 73 ASP A CA 1
ATOM 569 C C . ASP A 1 73 ? 19.521 -20.580 -23.802 1.00 84.75 73 ASP A C 1
ATOM 571 O O . ASP A 1 73 ? 20.264 -21.222 -23.061 1.00 84.75 73 ASP A O 1
ATOM 575 N N . LYS A 1 74 ? 19.855 -20.313 -25.068 1.00 83.00 74 LYS A N 1
ATOM 576 C CA . LYS A 1 74 ? 21.082 -20.816 -25.689 1.00 83.00 74 LYS A CA 1
ATOM 577 C C . LYS A 1 74 ? 22.330 -20.207 -25.048 1.00 83.00 74 LYS A C 1
ATOM 579 O O . LYS A 1 74 ? 23.308 -20.911 -24.818 1.00 83.00 74 LYS A O 1
ATOM 584 N N . ILE A 1 75 ? 22.291 -18.911 -24.744 1.00 80.88 75 ILE A N 1
ATOM 585 C CA . ILE A 1 75 ? 23.417 -18.204 -24.123 1.00 80.88 75 ILE A CA 1
ATOM 586 C C . ILE A 1 75 ? 23.614 -18.646 -22.671 1.00 80.88 75 ILE A C 1
ATOM 588 O O . ILE A 1 75 ? 24.756 -18.787 -22.241 1.00 80.88 75 ILE A O 1
ATOM 592 N N . LEU A 1 76 ? 22.532 -18.919 -21.934 1.00 82.00 76 LEU A N 1
ATOM 593 C CA . LEU A 1 76 ? 22.619 -19.484 -20.584 1.00 82.00 76 LEU A CA 1
ATOM 594 C C . LEU A 1 76 ? 23.301 -20.856 -20.588 1.00 82.00 76 LEU A C 1
ATOM 596 O O . LEU A 1 76 ? 24.151 -21.120 -19.741 1.00 82.00 76 LEU A O 1
ATOM 600 N N . VAL A 1 77 ? 22.980 -21.699 -21.571 1.00 83.50 77 VAL A N 1
ATOM 601 C CA . VAL A 1 77 ? 23.639 -22.997 -21.765 1.00 83.50 77 VAL A CA 1
ATOM 602 C C . VAL A 1 77 ? 25.124 -22.812 -22.094 1.00 83.50 77 VAL A C 1
ATOM 604 O O . VAL A 1 77 ? 25.967 -23.386 -21.415 1.00 83.50 77 VAL A O 1
ATOM 607 N N . GLU A 1 78 ? 25.481 -21.972 -23.068 1.00 79.50 78 GLU A N 1
ATOM 608 C CA . GLU A 1 78 ? 26.889 -21.726 -23.435 1.00 79.50 78 GLU A CA 1
ATOM 609 C C . GLU A 1 78 ? 27.729 -21.159 -22.273 1.00 79.50 78 GLU A C 1
ATOM 611 O O . GLU A 1 78 ? 28.908 -21.494 -22.141 1.00 79.50 78 GLU A O 1
ATOM 616 N N . GLN A 1 79 ? 27.125 -20.343 -21.402 1.00 75.69 79 GLN A N 1
ATOM 617 C CA . GLN A 1 79 ? 27.769 -19.836 -20.186 1.00 75.69 79 GLN A CA 1
ATOM 618 C C . GLN A 1 79 ? 27.932 -20.889 -19.086 1.00 75.69 79 GLN A C 1
ATOM 620 O O . GLN A 1 79 ? 28.875 -20.790 -18.309 1.00 75.69 79 GLN A O 1
ATOM 625 N N . ALA A 1 80 ? 27.041 -21.878 -18.999 1.00 76.75 80 ALA A N 1
ATOM 626 C CA . ALA A 1 80 ? 27.140 -22.949 -18.007 1.00 76.75 80 ALA A CA 1
ATOM 627 C C . ALA A 1 80 ? 28.253 -23.965 -18.328 1.00 76.75 80 ALA A C 1
ATOM 629 O O . ALA A 1 80 ? 28.674 -24.705 -17.441 1.00 76.75 80 ALA A O 1
ATOM 630 N N . PHE A 1 81 ? 28.718 -24.002 -19.582 1.00 68.62 81 PHE A N 1
ATOM 631 C CA . PHE A 1 81 ? 29.711 -24.960 -20.082 1.00 68.62 81 PHE A CA 1
ATOM 632 C C . PHE A 1 81 ? 31.026 -24.312 -20.571 1.00 68.62 81 PHE A C 1
ATOM 634 O O . PHE A 1 81 ? 31.823 -25.000 -21.211 1.00 68.62 81 PHE A O 1
ATOM 641 N N . SER A 1 82 ? 31.260 -23.022 -20.283 1.00 59.31 82 SER A N 1
ATOM 642 C CA . SER A 1 82 ? 32.539 -22.311 -20.516 1.00 59.31 82 SER A CA 1
ATOM 643 C C . SER A 1 82 ? 33.309 -22.101 -19.219 1.00 59.31 82 SER A C 1
ATOM 645 O O . SER A 1 82 ? 34.557 -22.152 -19.276 1.00 59.31 82 SER A O 1
#

pLDDT: mean 80.6, std 7.72, range [56.97, 91.44]

Secondary structure (DSSP, 8-state):
------PPPHHHHHHHHHHHHH-SS---HHHHHHHHHHHHHHHTTSS------------SS----TTTTTSHHHHHHHHHT-

Sequence (82 aa):
MQSFNITLPDAIANALNAYIKDREVSIPANVIAEIALEDFLCQRGYLPPRKQGLFLTPAPKGSRFKYTSVNHDKILVEQAFS

Foldseek 3Di:
DDDDDDDDDPVVVVVLVVVQVVDPDRDDSVVVVVV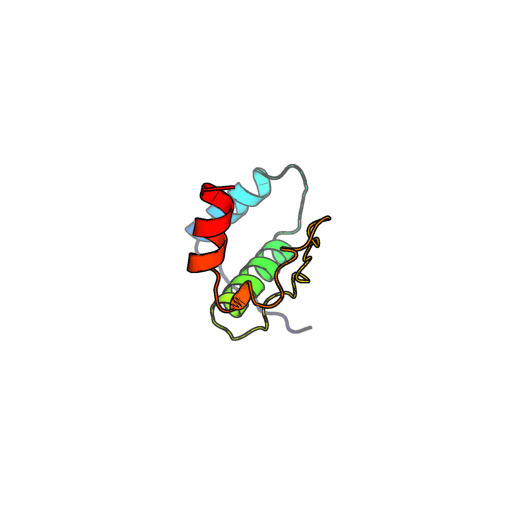VVQVVCCVVVNDPPPCPPPPDPDDPDDLPDPCCVPCVVVSVVVVVVD